Protein AF-A0A1Q5DIH3-F1 (afdb_monomer_lite)

Structure (mmCIF, N/CA/C/O backbone):
data_AF-A0A1Q5DIH3-F1
#
_entry.id   AF-A0A1Q5DIH3-F1
#
loop_
_atom_site.group_PDB
_atom_site.id
_atom_site.type_symbol
_atom_site.label_atom_id
_atom_site.label_alt_id
_atom_site.label_comp_id
_atom_site.label_asym_id
_atom_site.label_entity_id
_atom_site.label_seq_id
_atom_site.pdbx_PDB_ins_code
_atom_site.Cartn_x
_atom_site.Cartn_y
_atom_site.Cartn_z
_atom_site.occupancy
_atom_site.B_iso_or_equiv
_atom_site.auth_seq_id
_atom_site.auth_comp_id
_atom_site.auth_asym_id
_atom_site.auth_atom_id
_atom_site.pdbx_PDB_model_num
ATOM 1 N N . MET A 1 1 ? -32.147 24.962 56.888 1.00 46.31 1 MET A N 1
ATOM 2 C CA . MET A 1 1 ? -32.911 23.889 57.552 1.00 46.31 1 MET A CA 1
ATOM 3 C C . MET A 1 1 ? -32.175 22.592 57.283 1.00 46.31 1 MET A C 1
ATOM 5 O O . MET A 1 1 ? -32.144 22.144 56.146 1.00 46.31 1 MET A O 1
ATOM 9 N N . SER A 1 2 ? -31.450 22.095 58.280 1.00 52.78 2 SER A N 1
ATOM 10 C CA . SER A 1 2 ? -30.763 20.806 58.241 1.00 52.78 2 SER A CA 1
ATOM 11 C C . SER A 1 2 ? -31.821 19.717 58.330 1.00 52.78 2 SER A C 1
ATOM 13 O O . SER A 1 2 ? -32.370 19.451 59.395 1.00 52.78 2 SER A O 1
ATOM 15 N N . ASP A 1 3 ? -32.148 19.157 57.174 1.00 62.16 3 ASP A N 1
ATOM 16 C CA . ASP A 1 3 ? -33.034 18.013 57.038 1.00 62.16 3 ASP A CA 1
ATOM 17 C C . ASP A 1 3 ? -32.289 16.789 57.594 1.00 62.16 3 ASP A C 1
ATOM 19 O O . ASP A 1 3 ? -31.557 16.091 56.885 1.00 62.16 3 ASP A O 1
ATOM 23 N N . THR A 1 4 ? -32.331 16.623 58.918 1.00 65.75 4 THR A N 1
ATOM 24 C CA . THR A 1 4 ? -31.679 15.518 59.622 1.00 65.75 4 THR A CA 1
ATOM 25 C C . THR A 1 4 ? -32.450 14.253 59.285 1.00 65.75 4 THR A C 1
ATOM 27 O O . THR A 1 4 ? -33.387 13.869 59.983 1.00 65.75 4 THR A O 1
ATOM 30 N N . ARG A 1 5 ? -32.080 13.636 58.159 1.00 72.19 5 ARG A N 1
ATOM 31 C CA . ARG A 1 5 ? -32.634 12.357 57.718 1.00 72.19 5 ARG A CA 1
ATOM 32 C C . ARG A 1 5 ? -32.524 11.373 58.865 1.00 72.19 5 ARG A C 1
ATOM 34 O O . ARG A 1 5 ? -31.447 11.168 59.427 1.00 72.19 5 ARG A O 1
ATOM 41 N N . THR A 1 6 ? -33.654 10.781 59.214 1.00 83.25 6 THR A N 1
ATOM 42 C CA . THR A 1 6 ? -33.682 9.754 60.248 1.00 83.25 6 THR A CA 1
ATOM 43 C C . THR A 1 6 ? -32.867 8.546 59.768 1.00 83.25 6 THR A C 1
ATOM 45 O O . THR A 1 6 ? -32.857 8.260 58.567 1.00 83.25 6 THR A O 1
ATOM 48 N N . PRO A 1 7 ? -32.188 7.810 60.663 1.00 83.81 7 PRO A N 1
ATOM 49 C CA . PRO A 1 7 ? -31.416 6.626 60.282 1.00 83.81 7 PRO A CA 1
ATOM 50 C C . PRO A 1 7 ? -32.217 5.630 59.425 1.00 83.81 7 PRO A C 1
ATOM 52 O O . PRO A 1 7 ? -31.710 5.130 58.426 1.00 83.81 7 PRO A O 1
ATOM 55 N N . ALA A 1 8 ? -33.506 5.451 59.734 1.00 84.06 8 ALA A N 1
ATOM 56 C CA . ALA A 1 8 ? -34.421 4.604 58.968 1.00 84.06 8 ALA A CA 1
ATOM 57 C C . ALA A 1 8 ? -34.638 5.083 57.517 1.00 84.06 8 ALA A C 1
ATOM 59 O O . ALA A 1 8 ? -34.743 4.272 56.600 1.00 84.06 8 ALA A O 1
ATOM 60 N N . GLN A 1 9 ? -34.673 6.398 57.2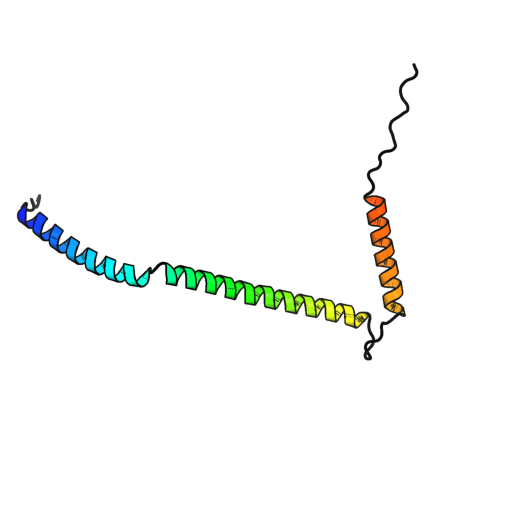79 1.00 82.81 9 GLN A N 1
ATOM 61 C CA . GLN A 1 9 ? -34.783 6.965 55.928 1.00 82.81 9 GLN A CA 1
ATOM 62 C C . GLN A 1 9 ? -33.487 6.797 55.129 1.00 82.81 9 GLN A C 1
ATOM 64 O O . GLN A 1 9 ? -33.540 6.582 53.921 1.00 82.81 9 GLN A O 1
ATOM 69 N N . ILE A 1 10 ? -32.328 6.874 55.788 1.00 84.06 10 ILE A N 1
ATOM 70 C CA . ILE A 1 10 ? -31.030 6.633 55.142 1.00 84.06 10 ILE A CA 1
ATOM 71 C C . ILE A 1 10 ? -30.935 5.168 54.703 1.00 84.06 10 ILE A C 1
ATOM 73 O O . ILE A 1 10 ? -30.506 4.881 53.588 1.00 84.06 10 ILE A O 1
ATOM 77 N N . GLU A 1 11 ? -31.387 4.244 55.546 1.00 85.75 11 GLU A N 1
ATOM 78 C CA . GLU A 1 11 ? -31.376 2.813 55.249 1.00 85.75 11 GLU A CA 1
ATOM 79 C C . GLU A 1 11 ? -32.337 2.453 54.102 1.00 85.75 11 GLU A C 1
ATOM 81 O O . GLU A 1 11 ? -31.961 1.728 53.177 1.00 85.75 11 GLU A O 1
ATOM 86 N N . ALA A 1 12 ? -33.528 3.062 54.079 1.00 86.50 12 ALA A N 1
ATOM 87 C CA . ALA A 1 12 ? -34.474 2.933 52.970 1.00 86.50 12 ALA A CA 1
ATOM 88 C C . ALA A 1 12 ? -33.923 3.486 51.636 1.00 86.50 12 ALA A C 1
ATOM 90 O O . ALA A 1 12 ? -34.122 2.874 50.580 1.00 86.50 12 ALA A O 1
ATOM 91 N N . ASP A 1 13 ? -33.193 4.608 51.669 1.00 85.69 13 ASP A N 1
ATOM 92 C CA . ASP A 1 13 ? -32.569 5.194 50.473 1.00 85.69 13 ASP A CA 1
ATOM 93 C C . ASP A 1 13 ? -31.404 4.329 49.966 1.00 85.69 13 ASP A C 1
ATOM 95 O O . ASP A 1 13 ? -31.264 4.109 48.764 1.00 85.69 13 ASP A O 1
ATOM 99 N N . ILE A 1 14 ? -30.600 3.754 50.869 1.00 87.75 14 ILE A N 1
ATOM 100 C CA . ILE A 1 14 ? -29.508 2.838 50.505 1.00 87.75 14 ILE A CA 1
ATOM 101 C C . ILE A 1 14 ? -30.049 1.591 49.803 1.00 87.75 14 ILE A C 1
ATOM 103 O O . ILE A 1 14 ? -29.497 1.179 48.779 1.00 87.75 14 ILE A O 1
ATOM 107 N N . ILE A 1 15 ? -31.123 0.991 50.321 1.00 91.00 15 ILE A N 1
ATOM 108 C CA . ILE A 1 15 ? -31.748 -0.187 49.705 1.00 91.00 15 ILE A CA 1
ATOM 109 C C . ILE A 1 15 ? -32.287 0.166 48.315 1.00 91.00 15 ILE A C 1
ATOM 111 O O . ILE A 1 15 ? -31.999 -0.542 47.347 1.00 91.00 15 ILE A O 1
ATOM 115 N N . SER A 1 16 ? -32.983 1.300 48.193 1.00 85.19 16 SER A N 1
ATOM 116 C CA . SER A 1 16 ? -33.524 1.771 46.911 1.00 85.19 16 SER A CA 1
ATOM 117 C C . SER A 1 16 ? -32.424 2.042 45.880 1.00 85.19 16 SER A C 1
ATOM 119 O O . SER A 1 16 ? -32.533 1.628 44.724 1.00 85.19 16 SER A O 1
ATOM 121 N N . ARG A 1 17 ? -31.311 2.664 46.294 1.00 88.44 17 ARG A N 1
ATOM 122 C CA . ARG A 1 17 ? -30.154 2.915 45.419 1.00 88.44 17 ARG A CA 1
ATOM 123 C C . ARG A 1 17 ? -29.445 1.634 44.997 1.00 88.44 17 ARG A C 1
ATOM 125 O O . ARG A 1 17 ? -29.046 1.518 43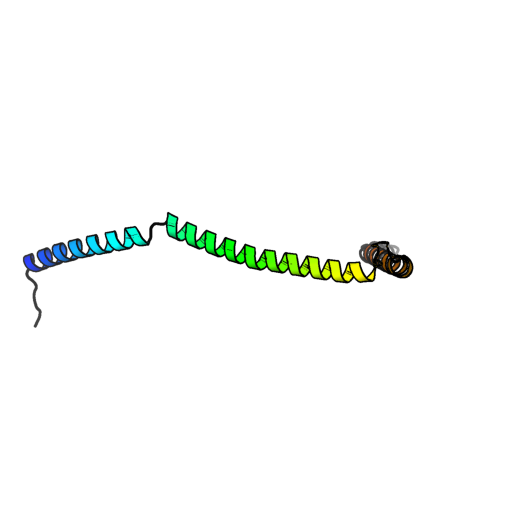.841 1.00 88.44 17 ARG A O 1
ATOM 132 N N . ARG A 1 18 ? -29.291 0.660 45.901 1.00 88.50 18 ARG A N 1
ATOM 133 C CA . ARG A 1 18 ? -28.699 -0.650 45.572 1.00 88.50 18 ARG A CA 1
ATOM 134 C C . ARG A 1 18 ? -29.539 -1.403 44.543 1.00 88.50 18 ARG A C 1
ATOM 136 O O . ARG A 1 18 ? -28.972 -1.975 43.617 1.00 88.50 18 ARG A O 1
ATOM 143 N N . ALA A 1 19 ? -30.865 -1.350 44.664 1.00 85.38 19 ALA A N 1
ATOM 144 C CA . ALA A 1 19 ? -31.771 -1.950 43.689 1.00 85.38 19 ALA A CA 1
ATOM 145 C C . ALA A 1 19 ? -31.637 -1.298 42.301 1.00 85.38 19 ALA A C 1
ATOM 147 O O . ALA A 1 19 ? -31.507 -2.004 41.305 1.00 85.38 19 ALA A O 1
ATOM 148 N N . GLN A 1 20 ? -31.580 0.038 42.229 1.00 85.06 20 GLN A N 1
ATOM 149 C CA . GLN A 1 20 ? -31.360 0.746 40.959 1.00 85.06 20 GLN A CA 1
ATOM 150 C C . GLN A 1 20 ? -29.998 0.429 40.326 1.00 85.06 20 GLN A C 1
ATOM 152 O O . GLN A 1 20 ? -29.918 0.223 39.118 1.00 85.06 20 GLN A O 1
ATOM 157 N N . LEU A 1 21 ? -28.929 0.353 41.123 1.00 87.50 21 LEU A N 1
ATOM 158 C CA . LEU A 1 21 ? -27.593 0.027 40.616 1.00 87.50 21 LEU A CA 1
ATOM 159 C C . LEU A 1 21 ? -27.514 -1.388 40.040 1.00 87.50 21 LEU A C 1
ATOM 161 O O . LEU A 1 21 ? -26.862 -1.575 39.020 1.00 87.50 21 LEU A O 1
ATOM 165 N N . ALA A 1 22 ? -28.182 -2.370 40.650 1.00 84.00 22 ALA A N 1
ATOM 166 C CA . ALA A 1 22 ? -28.207 -3.737 40.133 1.00 84.00 22 ALA A CA 1
ATOM 167 C C . ALA A 1 22 ? -28.834 -3.809 38.730 1.00 84.00 22 ALA A C 1
ATOM 169 O O . ALA A 1 22 ? -28.288 -4.473 37.855 1.00 84.00 22 ALA A O 1
ATOM 170 N N . VAL A 1 23 ? -29.919 -3.063 38.499 1.00 80.50 23 VAL A N 1
ATOM 171 C CA . VAL A 1 23 ? -30.578 -2.975 37.185 1.00 80.50 23 VAL A CA 1
ATOM 172 C C . VAL A 1 23 ? -29.652 -2.347 36.140 1.00 80.50 23 VAL A C 1
ATOM 174 O O . VAL A 1 23 ? -29.510 -2.867 35.037 1.00 80.50 23 VAL A O 1
ATOM 177 N N . VAL A 1 24 ? -28.970 -1.255 36.494 1.00 82.56 24 VAL A N 1
ATOM 178 C CA . VAL A 1 24 ? -28.047 -0.565 35.576 1.00 82.56 24 VAL A CA 1
ATOM 179 C C . VAL A 1 24 ? -26.801 -1.410 35.288 1.00 82.56 24 VAL A C 1
ATOM 181 O O . VAL A 1 24 ? -26.314 -1.428 34.159 1.00 82.56 24 VAL A O 1
ATOM 184 N N . LEU A 1 25 ? -26.276 -2.125 36.285 1.00 80.31 25 LEU A N 1
ATOM 185 C CA . LEU A 1 25 ? -25.123 -3.012 36.117 1.00 80.31 25 LEU A CA 1
ATOM 186 C C . LEU A 1 25 ? -25.447 -4.221 35.241 1.00 80.31 25 LEU A C 1
ATOM 188 O O . LEU A 1 25 ? -24.584 -4.635 34.471 1.00 80.31 25 LEU A O 1
ATOM 192 N N . ASP A 1 26 ? -26.663 -4.756 35.327 1.00 76.12 26 ASP A N 1
ATOM 193 C CA . ASP A 1 26 ? -27.132 -5.823 34.442 1.00 76.12 26 ASP A CA 1
ATOM 194 C C . ASP A 1 26 ? -27.224 -5.326 32.990 1.00 76.12 26 ASP A C 1
ATOM 196 O O . ASP A 1 26 ? -26.645 -5.921 32.079 1.00 76.12 26 ASP A O 1
ATOM 200 N N . GLU A 1 27 ? -27.818 -4.147 32.777 1.00 75.31 27 GLU A N 1
ATOM 201 C CA . GLU A 1 27 ? -27.921 -3.543 31.444 1.00 75.31 27 GLU A CA 1
ATOM 202 C C . GLU A 1 27 ? -26.543 -3.225 30.828 1.00 75.31 27 GLU A C 1
ATOM 204 O O . GLU A 1 27 ? -26.298 -3.494 29.645 1.00 75.31 27 GLU A O 1
ATOM 209 N N . ILE A 1 28 ? -25.615 -2.681 31.623 1.00 76.69 28 ILE A N 1
ATOM 210 C CA . ILE A 1 28 ? -24.235 -2.430 31.189 1.00 76.69 28 ILE A CA 1
ATOM 211 C C . ILE A 1 28 ? -23.514 -3.766 30.952 1.00 76.69 28 ILE A C 1
ATOM 213 O O . ILE A 1 28 ? -22.883 -3.941 29.912 1.00 76.69 28 ILE A O 1
ATOM 217 N N . GLY A 1 29 ? -23.644 -4.744 31.848 1.00 65.75 29 GLY A N 1
ATOM 218 C CA . GLY A 1 29 ? -22.984 -6.050 31.750 1.00 65.75 29 GLY A CA 1
ATOM 219 C C . GLY A 1 29 ? -23.305 -6.818 30.464 1.00 65.75 29 GLY A C 1
ATOM 220 O O . GLY A 1 29 ? -22.422 -7.471 29.897 1.00 65.75 29 GLY A O 1
ATOM 221 N N . VAL A 1 30 ? -24.531 -6.687 29.950 1.00 65.56 30 VAL A N 1
ATOM 222 C CA . VAL A 1 30 ? -24.927 -7.267 28.657 1.00 65.56 30 VAL A CA 1
ATOM 223 C C . VAL A 1 30 ? -24.292 -6.512 27.482 1.00 65.56 30 VAL A C 1
ATOM 225 O O . VAL A 1 30 ? -23.829 -7.138 26.527 1.00 65.56 30 VAL A O 1
ATOM 228 N N . ARG A 1 31 ? -24.218 -5.174 27.541 1.00 63.59 31 ARG A N 1
ATOM 229 C CA . ARG A 1 31 ? -23.696 -4.346 26.435 1.00 63.59 31 ARG A CA 1
ATOM 230 C C . ARG A 1 31 ? -22.170 -4.311 26.343 1.00 63.59 31 ARG A C 1
ATOM 232 O O . ARG A 1 31 ? -21.649 -4.193 25.238 1.00 63.59 31 ARG A O 1
ATOM 239 N N . VAL A 1 32 ? -21.444 -4.431 27.457 1.00 69.12 32 VAL A N 1
ATOM 240 C CA . VAL A 1 32 ? -19.965 -4.372 27.479 1.00 69.12 32 VAL A CA 1
ATOM 241 C C . VAL A 1 32 ? -19.325 -5.760 27.541 1.00 69.12 32 VAL A C 1
ATOM 243 O O . VAL A 1 32 ? -18.216 -5.911 28.055 1.00 69.12 32 VAL A O 1
ATOM 246 N N . HIS A 1 33 ? -20.006 -6.793 27.028 1.00 68.12 33 HIS A N 1
ATOM 247 C CA . HIS A 1 33 ? -19.459 -8.145 27.039 1.00 68.12 33 HIS A CA 1
ATOM 248 C C . HIS A 1 33 ? -18.072 -8.139 26.357 1.00 68.12 33 HIS A C 1
ATOM 250 O O . HIS A 1 33 ? -17.967 -7.816 25.170 1.00 68.12 33 HIS A O 1
ATOM 256 N N . PRO A 1 34 ? -16.974 -8.472 27.067 1.00 67.88 34 PRO A N 1
ATOM 257 C CA . PRO A 1 34 ? -15.617 -8.223 26.566 1.00 67.88 34 PRO A CA 1
ATOM 258 C C . PRO A 1 34 ? -15.342 -8.905 25.223 1.00 67.88 34 PRO A C 1
ATOM 260 O O . PRO A 1 34 ? -14.593 -8.405 24.384 1.00 67.88 34 PRO A O 1
ATOM 263 N N . LYS A 1 35 ? -15.992 -10.052 25.004 1.00 66.69 35 LYS A N 1
ATOM 264 C CA . LYS A 1 35 ? -15.846 -10.875 23.804 1.00 66.69 35 LYS A CA 1
ATOM 265 C C . LYS A 1 35 ? -16.393 -10.201 22.540 1.00 66.69 35 LYS A C 1
ATOM 267 O O . LYS A 1 35 ? -15.787 -10.369 21.486 1.00 66.69 35 LYS A O 1
ATOM 272 N N . THR A 1 36 ? -17.474 -9.425 22.628 1.00 67.81 36 THR A N 1
ATOM 273 C CA . THR A 1 36 ? -18.045 -8.712 21.471 1.00 67.81 36 THR A CA 1
ATOM 274 C C . THR A 1 36 ? -17.249 -7.458 21.139 1.00 67.81 36 THR A C 1
ATOM 276 O O . THR A 1 36 ? -16.902 -7.268 19.979 1.00 67.81 36 THR A O 1
ATOM 279 N N . MET A 1 37 ? -16.827 -6.672 22.136 1.00 66.56 37 MET A N 1
ATOM 280 C CA . MET A 1 37 ? -15.999 -5.485 21.870 1.00 66.56 37 MET A CA 1
ATOM 281 C C . MET A 1 37 ? -14.659 -5.830 21.209 1.00 66.56 37 MET A C 1
ATOM 283 O O . MET A 1 37 ? -14.224 -5.155 20.275 1.00 66.56 37 MET A O 1
ATOM 287 N N . ILE A 1 38 ? -13.993 -6.889 21.683 1.00 74.06 38 ILE A N 1
ATOM 288 C CA . ILE A 1 38 ? -12.727 -7.351 21.099 1.00 74.06 38 ILE A CA 1
AT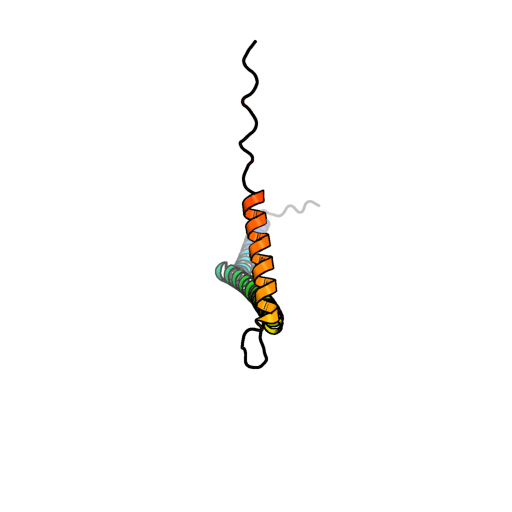OM 289 C C . ILE A 1 38 ? -12.956 -7.884 19.677 1.00 74.06 38 ILE A C 1
ATOM 291 O O . ILE A 1 38 ? -12.138 -7.632 18.789 1.00 74.06 38 ILE A O 1
ATOM 295 N N . GLY A 1 39 ? -14.072 -8.585 19.446 1.00 75.38 39 GLY A N 1
ATOM 296 C CA . GLY A 1 39 ? -14.483 -9.046 18.119 1.00 75.38 39 GLY A CA 1
ATOM 297 C C . GLY A 1 39 ? -14.671 -7.893 17.130 1.00 75.38 39 GLY A C 1
ATOM 298 O O . GLY A 1 39 ? -14.062 -7.901 16.059 1.00 75.38 39 GLY A O 1
ATOM 299 N N . ASP A 1 40 ? -15.422 -6.865 17.522 1.00 74.69 40 ASP A N 1
ATOM 300 C CA . ASP A 1 40 ? -15.709 -5.690 16.691 1.00 74.69 40 ASP A CA 1
ATOM 301 C C . ASP A 1 40 ? -14.448 -4.869 16.400 1.00 74.69 40 ASP A C 1
ATOM 303 O O . ASP A 1 40 ? -14.216 -4.443 15.263 1.00 74.69 40 ASP A O 1
ATOM 307 N N . ALA A 1 41 ? -13.578 -4.696 17.400 1.00 74.31 41 ALA A N 1
ATOM 308 C CA . ALA A 1 41 ? -12.291 -4.033 17.222 1.00 74.31 41 ALA A CA 1
ATOM 309 C C . ALA A 1 41 ? -11.406 -4.785 16.213 1.00 74.31 41 ALA A C 1
ATOM 311 O O . ALA A 1 41 ? -10.856 -4.178 15.289 1.00 74.31 41 ALA A O 1
ATOM 312 N N . LYS A 1 42 ? -11.316 -6.117 16.333 1.00 68.38 42 LYS A N 1
ATOM 313 C CA . LYS A 1 42 ? -10.536 -6.960 15.417 1.00 68.38 42 LYS A CA 1
ATOM 314 C C . LYS A 1 42 ? -11.095 -6.923 13.993 1.00 68.38 42 LYS A C 1
ATOM 316 O O . LYS A 1 42 ? -10.323 -6.788 13.045 1.00 68.38 42 LYS A O 1
ATOM 321 N N . ALA A 1 43 ? -12.417 -6.987 13.837 1.00 72.88 43 ALA A N 1
ATOM 322 C CA . ALA A 1 43 ? -13.081 -6.906 12.537 1.00 72.88 43 ALA A CA 1
ATOM 323 C C . ALA A 1 43 ? -12.828 -5.555 11.847 1.00 72.88 43 ALA A C 1
ATOM 325 O O . ALA A 1 43 ? -12.530 -5.500 10.651 1.00 72.88 43 ALA A O 1
ATOM 326 N N . LYS A 1 44 ? -12.866 -4.454 12.605 1.00 69.88 44 LYS A N 1
ATOM 327 C CA . LYS A 1 44 ? -12.613 -3.110 12.075 1.00 69.88 44 LYS A CA 1
ATOM 328 C C . LYS A 1 44 ? -11.167 -2.946 11.599 1.00 69.88 44 LYS A C 1
ATOM 330 O O . LYS A 1 44 ? -10.942 -2.416 10.508 1.00 69.88 44 LYS A O 1
ATOM 335 N N . VAL A 1 45 ? -10.202 -3.471 12.356 1.00 73.56 45 VAL A N 1
ATOM 336 C CA . VAL A 1 45 ? -8.784 -3.492 11.959 1.00 73.56 45 VAL A CA 1
ATOM 337 C C . VAL A 1 45 ? -8.584 -4.347 10.710 1.00 73.56 45 VAL A C 1
ATOM 339 O O . VAL A 1 45 ? -8.019 -3.853 9.736 1.00 73.56 45 VAL A O 1
ATOM 342 N N . ALA A 1 46 ? -9.114 -5.572 10.686 1.00 71.50 46 ALA A N 1
ATOM 343 C CA . ALA A 1 46 ? -9.022 -6.454 9.523 1.00 71.50 46 ALA A CA 1
ATOM 344 C C . ALA A 1 46 ? -9.596 -5.791 8.260 1.00 71.50 46 ALA A C 1
ATOM 346 O O . ALA A 1 46 ? -8.932 -5.754 7.231 1.00 71.50 46 ALA A O 1
ATOM 347 N N . SER A 1 47 ? -10.766 -5.151 8.359 1.00 63.06 47 SER A N 1
ATOM 348 C CA . SER A 1 47 ? -11.385 -4.445 7.227 1.00 63.06 47 SER A CA 1
ATOM 349 C C . SER A 1 47 ? -10.573 -3.240 6.726 1.00 63.06 47 SER A C 1
ATOM 351 O O . SER A 1 47 ? -10.613 -2.901 5.542 1.00 63.06 47 SER A O 1
ATOM 353 N N . THR A 1 48 ? -9.824 -2.584 7.616 1.00 66.94 48 THR A N 1
ATOM 354 C CA . THR A 1 48 ? -8.963 -1.447 7.263 1.00 66.94 48 THR A CA 1
ATOM 355 C C . THR A 1 48 ? -7.704 -1.930 6.551 1.00 66.94 48 THR A C 1
ATOM 357 O O . THR A 1 48 ? -7.290 -1.332 5.553 1.00 66.94 48 THR A O 1
ATOM 360 N N . VAL A 1 49 ? -7.136 -3.041 7.024 1.00 69.25 49 VAL A N 1
ATOM 361 C CA . VAL A 1 49 ? -6.003 -3.712 6.381 1.00 69.25 49 VAL A CA 1
ATOM 362 C C . VAL A 1 49 ? -6.407 -4.211 5.000 1.00 69.25 49 VAL A C 1
ATOM 364 O O . VAL A 1 49 ? -5.721 -3.877 4.045 1.00 69.25 49 VAL A O 1
ATOM 367 N N . ASP A 1 50 ? -7.544 -4.889 4.854 1.00 69.94 50 ASP A N 1
ATOM 368 C CA . ASP A 1 50 ? -8.014 -5.408 3.562 1.00 69.94 50 ASP A CA 1
ATOM 369 C C . ASP A 1 50 ? -8.171 -4.306 2.508 1.00 69.94 50 ASP A C 1
ATOM 371 O O . ASP A 1 50 ? -7.690 -4.424 1.381 1.00 69.94 50 ASP A O 1
ATOM 375 N N . ARG A 1 51 ? -8.779 -3.171 2.878 1.00 70.50 51 ARG A N 1
ATOM 376 C CA . ARG A 1 51 ? -8.938 -2.038 1.952 1.00 70.50 51 ARG A CA 1
ATOM 377 C C . ARG A 1 51 ? -7.612 -1.377 1.599 1.00 70.50 51 ARG A C 1
ATOM 379 O O . ARG A 1 51 ? -7.451 -0.917 0.471 1.00 70.50 51 ARG A O 1
ATOM 386 N N . THR A 1 52 ? -6.682 -1.298 2.545 1.00 70.56 52 THR A N 1
ATOM 387 C CA . THR A 1 52 ? -5.399 -0.609 2.345 1.00 70.56 52 THR A CA 1
ATOM 388 C C . THR A 1 52 ? -4.416 -1.496 1.592 1.00 70.56 52 THR A C 1
ATOM 390 O O . THR A 1 52 ? -3.869 -1.078 0.576 1.00 70.56 52 THR A O 1
ATOM 393 N N . ALA A 1 53 ? -4.247 -2.739 2.037 1.00 69.75 53 ALA A N 1
ATOM 394 C CA . ALA A 1 53 ? -3.403 -3.742 1.406 1.00 69.75 53 ALA A CA 1
ATOM 395 C C . ALA A 1 53 ? -3.935 -4.119 0.020 1.00 69.75 53 ALA A C 1
ATOM 397 O O . ALA A 1 53 ? -3.157 -4.164 -0.927 1.00 69.75 53 ALA A O 1
ATOM 398 N N . GLY A 1 54 ? -5.252 -4.289 -0.136 1.00 68.12 54 GLY A N 1
ATOM 399 C CA . GLY A 1 54 ? -5.869 -4.552 -1.435 1.00 68.12 54 GLY A CA 1
ATOM 400 C C . GLY A 1 54 ? -5.631 -3.415 -2.433 1.00 68.12 54 GLY A C 1
ATOM 401 O O . GLY A 1 54 ? -5.203 -3.660 -3.560 1.00 68.12 54 GLY A O 1
ATOM 402 N N . ARG A 1 55 ? -5.818 -2.152 -2.017 1.00 74.19 55 ARG A N 1
ATOM 403 C CA . ARG A 1 55 ? -5.525 -0.993 -2.881 1.00 74.19 55 ARG A CA 1
ATOM 404 C C . ARG A 1 55 ? -4.039 -0.847 -3.184 1.00 74.19 55 ARG A C 1
ATOM 406 O O . ARG A 1 55 ? -3.694 -0.555 -4.325 1.00 74.19 55 ARG A O 1
ATOM 413 N N . ALA A 1 56 ? -3.171 -1.066 -2.199 1.00 76.62 56 ALA A N 1
ATOM 414 C CA . ALA A 1 56 ? -1.726 -1.016 -2.392 1.00 76.62 56 ALA A CA 1
ATOM 415 C C . ALA A 1 56 ? -1.259 -2.098 -3.376 1.00 76.62 56 ALA A C 1
ATOM 417 O O . ALA A 1 56 ? -0.516 -1.800 -4.305 1.00 76.62 56 ALA A O 1
ATOM 418 N N . PHE A 1 57 ? -1.755 -3.327 -3.236 1.00 74.25 57 PHE A N 1
ATOM 419 C CA . PHE A 1 57 ? -1.425 -4.438 -4.125 1.00 74.25 57 PHE A CA 1
ATOM 420 C C . PHE A 1 57 ? -1.857 -4.169 -5.570 1.00 74.25 57 PHE A C 1
ATOM 422 O O . PHE A 1 57 ? -1.074 -4.363 -6.498 1.00 74.25 57 PHE A O 1
ATOM 429 N N . VAL A 1 58 ? -3.079 -3.668 -5.773 1.00 82.38 58 VAL A N 1
ATOM 430 C CA . VAL A 1 58 ? -3.575 -3.312 -7.111 1.00 82.38 58 VAL A CA 1
ATOM 431 C C . VAL A 1 58 ? -2.779 -2.150 -7.706 1.00 82.38 58 VAL A C 1
ATOM 433 O O . VAL A 1 58 ? -2.417 -2.204 -8.878 1.00 82.38 58 VAL A O 1
ATOM 436 N N . ALA A 1 59 ? -2.465 -1.121 -6.914 1.00 83.50 59 ALA A N 1
ATOM 437 C CA . ALA A 1 59 ? -1.672 0.016 -7.378 1.00 83.50 59 ALA A CA 1
ATOM 438 C C . ALA A 1 59 ? -0.254 -0.405 -7.800 1.00 83.50 59 ALA A C 1
ATOM 440 O O . ALA A 1 59 ? 0.222 0.027 -8.848 1.00 83.50 59 ALA A O 1
ATOM 441 N N . VAL A 1 60 ? 0.386 -1.286 -7.025 1.00 89.19 60 VAL A N 1
ATOM 442 C CA . VAL A 1 60 ? 1.709 -1.843 -7.343 1.00 89.19 60 VAL A CA 1
ATOM 443 C C . VAL A 1 60 ? 1.653 -2.727 -8.585 1.00 89.19 60 VAL A C 1
ATOM 445 O O . VAL A 1 60 ? 2.471 -2.567 -9.484 1.00 89.19 60 VAL A O 1
ATOM 448 N N . ASN A 1 61 ? 0.681 -3.634 -8.694 1.00 86.88 61 ASN A N 1
ATOM 449 C CA . ASN A 1 61 ? 0.580 -4.481 -9.883 1.00 86.88 61 ASN A CA 1
ATOM 450 C C . ASN A 1 61 ? 0.291 -3.674 -11.142 1.00 86.88 61 ASN A C 1
ATOM 452 O O . ASN A 1 61 ? 0.834 -3.987 -12.201 1.00 86.88 61 ASN A O 1
ATOM 456 N N . ARG A 1 62 ? -0.524 -2.623 -11.034 1.00 86.25 62 ARG A N 1
ATOM 457 C CA . ARG A 1 62 ? -0.777 -1.719 -12.150 1.00 86.25 62 ARG A CA 1
ATOM 458 C C . ARG A 1 62 ? 0.499 -1.001 -12.572 1.00 86.25 62 ARG A C 1
ATOM 460 O O . ARG A 1 62 ? 0.846 -1.065 -13.743 1.00 86.25 62 ARG A O 1
ATOM 467 N N . SER A 1 63 ? 1.240 -0.411 -11.634 1.00 89.75 63 SER A N 1
ATOM 468 C CA . SER A 1 63 ? 2.480 0.297 -11.970 1.00 89.75 63 SER A CA 1
ATOM 469 C C . SER A 1 63 ? 3.541 -0.631 -12.567 1.00 89.75 63 SER A C 1
ATOM 471 O O . SER A 1 63 ? 4.155 -0.287 -13.575 1.00 89.75 63 SER A O 1
ATOM 473 N N . VAL A 1 64 ? 3.719 -1.834 -12.012 1.00 90.50 64 VAL A N 1
ATOM 474 C CA . VAL A 1 64 ? 4.636 -2.849 -12.557 1.00 90.50 64 VAL A CA 1
ATOM 475 C C . VAL A 1 64 ? 4.202 -3.289 -13.955 1.00 90.50 64 VAL A C 1
ATOM 477 O O . VAL A 1 64 ? 5.048 -3.442 -14.835 1.00 90.50 64 VAL A O 1
ATOM 480 N N . SER A 1 65 ? 2.899 -3.465 -14.181 1.00 87.00 65 SER A N 1
ATOM 481 C CA . SER A 1 65 ? 2.364 -3.843 -15.495 1.00 87.00 65 SER A CA 1
ATOM 482 C C . SER A 1 65 ? 2.574 -2.740 -16.530 1.00 87.00 65 SER A C 1
ATOM 484 O O . SER A 1 65 ? 3.019 -3.035 -17.637 1.00 87.00 65 SER A O 1
ATOM 486 N N . ASP A 1 66 ? 2.338 -1.481 -16.157 1.00 89.12 66 ASP A N 1
ATOM 487 C CA . ASP A 1 66 ? 2.537 -0.318 -17.027 1.00 89.12 66 ASP A CA 1
ATOM 488 C C . ASP A 1 66 ? 4.018 -0.150 -17.404 1.00 89.12 66 ASP A C 1
ATOM 490 O O . ASP A 1 66 ? 4.345 0.101 -18.564 1.00 89.12 66 ASP A O 1
ATOM 494 N N . VAL A 1 67 ? 4.937 -0.356 -16.452 1.00 90.44 67 VAL A N 1
ATOM 495 C CA . VAL A 1 67 ? 6.382 -0.359 -16.731 1.00 90.44 67 VAL A CA 1
ATOM 496 C C . VAL A 1 67 ? 6.747 -1.526 -17.645 1.00 90.44 67 VAL A C 1
ATOM 498 O O . VAL A 1 67 ? 7.416 -1.321 -18.656 1.00 90.44 67 VAL A O 1
ATOM 501 N N . LYS A 1 68 ? 6.281 -2.746 -17.342 1.00 89.31 68 LYS A N 1
ATOM 502 C CA . LYS A 1 68 ? 6.541 -3.938 -18.164 1.00 89.31 68 LYS A CA 1
ATOM 503 C C . LYS A 1 68 ? 6.074 -3.735 -19.606 1.00 89.31 68 LYS A C 1
ATOM 505 O O . LYS A 1 68 ? 6.812 -4.098 -20.518 1.00 89.31 68 LYS A O 1
ATOM 510 N N . ALA A 1 69 ? 4.909 -3.119 -19.815 1.00 89.31 69 ALA A N 1
ATOM 511 C CA . ALA A 1 69 ? 4.346 -2.841 -21.137 1.00 89.31 69 ALA A CA 1
ATOM 512 C C . ALA A 1 69 ? 5.275 -1.996 -22.028 1.00 89.31 69 ALA A C 1
ATOM 514 O O . ALA A 1 69 ? 5.249 -2.127 -23.248 1.00 89.31 69 ALA A O 1
ATOM 515 N N . GLN A 1 70 ? 6.156 -1.176 -21.446 1.00 89.06 70 GLN A N 1
ATOM 516 C CA . GLN A 1 70 ? 7.140 -0.410 -22.219 1.00 89.06 70 GLN A CA 1
ATOM 517 C C . GLN A 1 70 ? 8.291 -1.268 -22.756 1.00 89.06 70 GLN A C 1
ATOM 519 O O . GLN A 1 70 ? 8.946 -0.866 -23.721 1.00 89.06 70 GLN A O 1
ATOM 524 N N . PHE A 1 71 ? 8.533 -2.431 -22.148 1.00 92.94 71 PHE A N 1
ATOM 525 C CA . PHE A 1 71 ? 9.640 -3.338 -22.454 1.00 92.94 71 PHE A CA 1
ATOM 526 C C . PHE A 1 71 ? 9.207 -4.613 -23.177 1.00 92.94 71 PHE A C 1
ATOM 528 O O . PHE A 1 71 ? 10.070 -5.393 -23.573 1.00 92.94 71 PHE A O 1
ATOM 535 N N . VAL A 1 72 ? 7.907 -4.831 -23.377 1.00 92.81 72 VAL A N 1
ATOM 536 C CA . VAL A 1 72 ? 7.373 -5.963 -24.147 1.00 92.81 72 VAL A CA 1
ATOM 537 C C . VAL A 1 72 ? 6.578 -5.477 -25.356 1.00 92.81 72 VAL A C 1
ATOM 539 O O . VAL A 1 72 ? 6.125 -4.331 -25.417 1.00 92.81 72 VAL A O 1
ATOM 542 N N . THR A 1 73 ? 6.477 -6.314 -26.374 1.00 90.25 73 THR A N 1
ATOM 543 C CA . THR A 1 73 ? 5.635 -6.103 -27.555 1.00 90.25 73 THR A CA 1
ATOM 544 C C . THR A 1 73 ? 4.200 -6.585 -27.298 1.00 90.25 73 THR A C 1
ATOM 546 O O . THR A 1 73 ? 3.895 -7.119 -26.231 1.00 90.25 73 THR A O 1
ATOM 549 N N . GLU A 1 74 ? 3.302 -6.381 -28.264 1.00 83.69 74 GLU A N 1
ATOM 550 C CA . GLU A 1 74 ? 1.884 -6.772 -28.162 1.00 83.69 74 GLU A CA 1
ATOM 551 C C . GLU A 1 74 ? 1.687 -8.296 -28.093 1.00 83.69 74 GLU A C 1
ATOM 553 O O . GLU A 1 74 ? 0.792 -8.775 -27.405 1.00 83.69 74 GLU A O 1
ATOM 558 N N . ASP A 1 75 ? 2.574 -9.061 -28.731 1.00 87.25 75 ASP A N 1
ATOM 559 C CA . ASP A 1 75 ? 2.682 -10.524 -28.659 1.00 87.25 75 ASP A CA 1
ATOM 560 C C . ASP A 1 75 ? 3.378 -11.022 -27.375 1.00 87.25 75 ASP A C 1
ATOM 562 O O . ASP A 1 75 ? 3.469 -12.225 -27.134 1.00 87.25 75 ASP A O 1
ATOM 566 N N . GLY A 1 76 ? 3.855 -10.106 -26.523 1.00 84.06 76 GLY A N 1
ATOM 567 C CA . GLY A 1 76 ? 4.484 -10.413 -25.239 1.00 84.06 76 GLY A CA 1
ATOM 568 C C . GLY A 1 76 ? 5.982 -10.718 -25.307 1.00 84.06 76 GLY A C 1
ATOM 569 O O . GLY A 1 76 ? 6.577 -11.023 -24.268 1.00 84.06 76 GLY A O 1
ATOM 570 N N . SER A 1 77 ? 6.613 -10.614 -26.481 1.00 90.88 77 SER A N 1
ATOM 571 C CA . SER A 1 77 ? 8.057 -10.801 -26.613 1.00 90.88 77 SER A CA 1
ATOM 572 C C . SER A 1 77 ? 8.840 -9.591 -26.060 1.00 90.88 77 SER A C 1
ATOM 574 O O . SER A 1 77 ? 8.362 -8.451 -26.086 1.00 90.88 77 SER A O 1
ATOM 576 N N . PRO A 1 78 ? 10.039 -9.789 -25.477 1.00 90.69 78 PRO A N 1
ATOM 577 C CA . PRO A 1 78 ? 10.829 -8.681 -24.947 1.00 90.69 78 PRO A CA 1
ATOM 578 C C . PRO A 1 78 ? 11.345 -7.7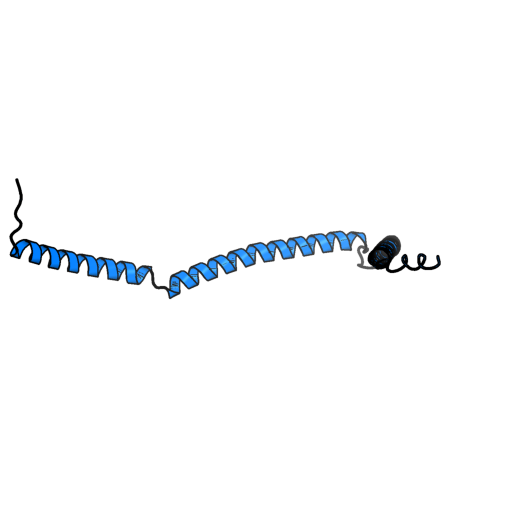67 -26.064 1.00 90.69 78 PRO A C 1
ATOM 580 O O . PRO A 1 78 ? 11.987 -8.220 -27.011 1.00 90.69 78 PRO A O 1
ATOM 583 N N . ARG A 1 79 ? 11.168 -6.453 -25.906 1.00 91.81 79 ARG A N 1
ATOM 584 C CA . ARG A 1 79 ? 11.769 -5.433 -26.774 1.00 91.81 79 ARG A CA 1
ATOM 585 C C . ARG A 1 79 ? 13.254 -5.318 -26.460 1.00 91.81 79 ARG A C 1
ATOM 587 O O . ARG A 1 79 ? 13.659 -4.475 -25.658 1.00 91.81 79 ARG A O 1
ATOM 594 N N . LEU A 1 80 ? 14.073 -6.166 -27.080 1.00 91.88 80 LEU A N 1
ATOM 595 C CA . LEU A 1 80 ? 15.524 -6.210 -26.848 1.00 91.88 80 LEU A CA 1
ATOM 596 C C . LEU A 1 80 ? 16.197 -4.844 -27.054 1.00 91.88 80 LEU A C 1
ATOM 598 O O . LEU A 1 80 ? 17.098 -4.494 -26.296 1.00 91.88 80 LEU A O 1
ATOM 602 N N . GLU A 1 81 ? 15.682 -4.039 -27.988 1.00 88.94 81 GLU A N 1
ATOM 603 C CA . GLU A 1 81 ? 16.108 -2.653 -28.230 1.00 88.94 81 GLU A CA 1
ATOM 604 C C . GLU A 1 81 ? 16.024 -1.756 -26.973 1.00 88.94 81 GLU A C 1
ATOM 606 O O . GLU A 1 81 ? 16.818 -0.833 -26.823 1.00 88.94 81 GLU A O 1
ATOM 611 N N . ARG A 1 82 ? 15.089 -2.036 -26.050 1.00 90.75 82 ARG A N 1
ATOM 612 C CA . ARG A 1 82 ? 14.865 -1.274 -24.805 1.00 90.75 82 ARG A CA 1
ATOM 613 C C . ARG A 1 82 ? 15.394 -1.997 -23.574 1.00 90.75 82 ARG A C 1
ATOM 615 O O . ARG A 1 82 ? 15.928 -1.364 -22.667 1.00 90.75 82 ARG A O 1
ATOM 622 N N . VAL A 1 83 ? 15.251 -3.321 -23.538 1.00 92.69 83 VAL A N 1
ATOM 623 C CA . VAL A 1 83 ? 15.664 -4.153 -22.401 1.00 92.69 83 VAL A CA 1
ATOM 624 C C . VAL A 1 83 ? 17.182 -4.163 -22.251 1.00 92.69 83 VAL A C 1
ATOM 626 O O . VAL A 1 83 ? 17.668 -4.015 -21.133 1.00 92.69 83 VAL A O 1
ATOM 629 N N . ILE A 1 84 ? 17.938 -4.290 -23.348 1.00 93.50 84 ILE A N 1
ATOM 630 C CA . ILE A 1 84 ? 19.405 -4.372 -23.284 1.00 93.50 84 ILE A CA 1
ATOM 631 C C . ILE A 1 84 ? 20.010 -3.079 -22.702 1.00 93.50 84 ILE A C 1
ATOM 633 O O . ILE A 1 84 ? 20.747 -3.179 -21.717 1.00 93.50 84 ILE A O 1
ATOM 637 N N . PRO A 1 85 ? 19.685 -1.867 -23.203 1.00 95.06 85 PRO A N 1
ATOM 638 C CA . PRO A 1 85 ? 20.208 -0.631 -22.618 1.00 95.06 85 PRO A CA 1
ATOM 639 C C . PRO A 1 85 ? 19.816 -0.438 -21.148 1.00 95.06 85 PRO A C 1
ATOM 641 O O . PRO A 1 85 ? 20.653 -0.049 -20.333 1.00 95.06 85 PRO A O 1
ATOM 644 N N . ALA A 1 86 ? 18.565 -0.746 -20.788 1.00 94.69 86 ALA A N 1
ATOM 645 C CA . ALA A 1 86 ? 18.093 -0.634 -19.410 1.00 94.69 86 ALA A CA 1
ATOM 646 C C . ALA A 1 86 ? 18.830 -1.603 -18.470 1.00 94.69 86 ALA A C 1
ATOM 648 O O . ALA A 1 86 ? 19.271 -1.204 -17.392 1.00 94.69 86 ALA A O 1
ATOM 649 N N . ALA A 1 87 ? 19.022 -2.855 -18.892 1.00 93.56 87 ALA A N 1
ATOM 650 C CA . ALA A 1 87 ? 19.751 -3.859 -18.122 1.00 93.56 87 ALA A CA 1
ATOM 651 C C . ALA A 1 87 ? 21.215 -3.455 -17.897 1.00 93.56 87 ALA A C 1
ATOM 653 O O . ALA A 1 87 ? 21.721 -3.587 -16.782 1.00 93.56 87 ALA A O 1
ATOM 654 N N . LEU A 1 88 ? 21.881 -2.911 -18.922 1.00 97.62 88 LEU A N 1
ATOM 655 C CA . LEU A 1 88 ? 23.251 -2.407 -18.801 1.00 97.62 88 LEU A CA 1
ATOM 656 C C . LEU A 1 88 ? 23.351 -1.232 -17.824 1.00 97.62 88 LEU A C 1
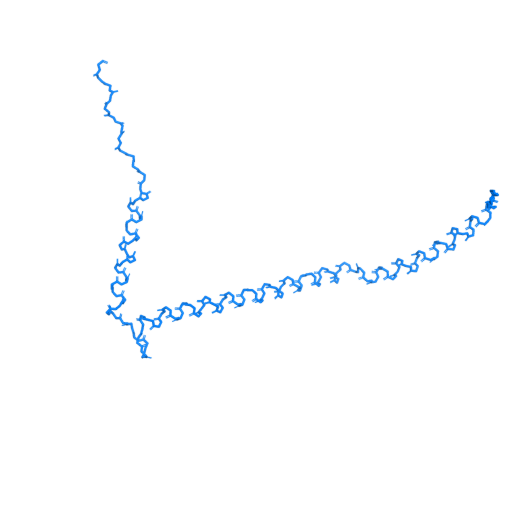ATOM 658 O O . LEU A 1 88 ? 24.268 -1.203 -17.005 1.00 97.62 88 LEU A O 1
ATOM 662 N N . LEU A 1 89 ? 22.398 -0.295 -17.861 1.00 97.38 89 LEU A N 1
ATOM 663 C CA . LEU A 1 89 ? 22.345 0.811 -16.902 1.00 97.38 89 LEU A CA 1
ATOM 664 C C . LEU A 1 89 ? 22.185 0.318 -15.464 1.00 97.38 89 LEU A C 1
ATOM 666 O O . LEU A 1 89 ? 22.916 0.763 -14.580 1.00 97.38 89 LEU A O 1
ATOM 670 N N . VAL A 1 90 ? 21.260 -0.617 -15.228 1.00 97.12 90 VAL A N 1
ATOM 671 C CA . VAL A 1 90 ? 21.041 -1.198 -13.896 1.00 97.12 90 VAL A CA 1
ATOM 672 C C . VAL A 1 90 ? 22.297 -1.920 -13.414 1.00 97.12 90 VAL A C 1
ATOM 674 O O . VAL A 1 90 ? 22.749 -1.677 -12.296 1.00 97.12 90 VAL A O 1
ATOM 677 N N . ALA A 1 91 ? 22.904 -2.755 -14.259 1.00 97.19 91 ALA A N 1
ATOM 678 C CA . ALA A 1 91 ? 24.138 -3.459 -13.925 1.00 97.19 91 ALA A CA 1
ATOM 679 C C . ALA A 1 91 ? 25.281 -2.483 -13.597 1.00 97.19 91 ALA A C 1
ATOM 681 O O . ALA A 1 91 ? 25.973 -2.660 -12.595 1.00 97.19 91 ALA A O 1
ATOM 682 N N . GLY A 1 92 ? 25.441 -1.423 -14.393 1.00 97.62 92 GLY A N 1
ATOM 683 C CA . GLY A 1 92 ? 26.432 -0.375 -14.160 1.00 97.62 92 GLY A CA 1
ATOM 684 C C . GLY A 1 92 ? 26.200 0.376 -12.848 1.00 97.62 92 GLY A C 1
ATOM 685 O O . GLY A 1 92 ? 27.142 0.575 -12.084 1.00 97.62 92 GLY A O 1
ATOM 686 N N . ALA A 1 93 ? 24.952 0.738 -12.542 1.00 97.81 93 ALA A N 1
ATOM 687 C CA . ALA A 1 93 ? 24.597 1.402 -11.290 1.00 97.81 93 ALA A CA 1
ATOM 688 C C . ALA A 1 93 ? 24.877 0.512 -10.071 1.00 97.81 93 ALA A C 1
ATOM 690 O O . ALA A 1 93 ? 25.475 0.970 -9.100 1.00 97.81 93 ALA A O 1
ATOM 691 N N . VAL A 1 94 ? 24.512 -0.772 -10.132 1.00 97.31 94 VAL A N 1
ATOM 692 C CA . VAL A 1 94 ? 24.807 -1.740 -9.064 1.00 97.31 94 VAL A CA 1
ATOM 693 C C . VAL A 1 94 ? 26.316 -1.908 -8.893 1.00 97.31 94 VAL A C 1
ATOM 695 O O . VAL A 1 94 ? 26.818 -1.822 -7.773 1.00 97.31 94 VAL A O 1
ATOM 698 N N . ALA A 1 95 ? 27.063 -2.082 -9.984 1.00 95.69 95 ALA A N 1
ATOM 699 C CA . ALA A 1 95 ? 28.518 -2.174 -9.935 1.00 95.69 95 ALA A CA 1
ATOM 700 C C . ALA A 1 95 ? 29.138 -0.918 -9.300 1.00 95.69 95 ALA A C 1
ATOM 702 O O . ALA A 1 95 ? 29.963 -1.025 -8.394 1.00 95.69 95 ALA A O 1
ATOM 703 N N . LEU A 1 96 ? 28.686 0.274 -9.691 1.00 96.06 96 LEU A N 1
ATOM 704 C CA . LEU A 1 96 ? 29.160 1.533 -9.122 1.00 96.06 96 LEU A CA 1
ATOM 705 C C . LEU A 1 96 ? 28.853 1.636 -7.623 1.00 96.06 96 LEU A C 1
ATOM 707 O O . LEU A 1 96 ? 29.743 1.970 -6.839 1.00 96.06 96 LEU A O 1
ATOM 711 N N . LEU A 1 97 ? 27.626 1.303 -7.214 1.00 96.00 97 LEU A N 1
ATOM 712 C CA . LEU A 1 97 ? 27.223 1.296 -5.808 1.00 96.00 97 LEU A CA 1
ATOM 713 C C . LEU A 1 97 ? 28.097 0.337 -4.999 1.00 96.00 97 LEU A C 1
ATOM 715 O O . LEU A 1 97 ? 28.706 0.755 -4.016 1.00 96.00 97 LEU A O 1
ATOM 719 N N . THR A 1 98 ? 28.254 -0.907 -5.455 1.00 95.50 98 THR A N 1
ATOM 720 C CA . THR A 1 98 ? 29.080 -1.911 -4.763 1.00 95.50 98 THR A CA 1
ATOM 721 C C . THR A 1 98 ? 30.546 -1.491 -4.631 1.00 95.50 98 THR A C 1
ATOM 723 O O . THR A 1 98 ? 31.157 -1.731 -3.589 1.00 95.50 98 THR A O 1
ATOM 726 N N . VAL A 1 99 ? 31.114 -0.826 -5.644 1.00 94.25 99 VAL A N 1
ATOM 727 C CA . VAL A 1 99 ? 32.484 -0.295 -5.592 1.00 94.25 99 VAL A CA 1
ATOM 728 C C . VAL A 1 99 ? 32.579 0.892 -4.632 1.00 94.25 99 VAL A C 1
ATOM 730 O O . VAL A 1 99 ? 33.516 0.951 -3.838 1.00 94.25 99 VAL A O 1
ATOM 733 N N . SER A 1 100 ? 31.609 1.808 -4.660 1.00 90.38 100 SER A N 1
ATOM 734 C CA . SER A 1 100 ? 31.590 3.007 -3.808 1.00 90.38 100 SER A CA 1
ATOM 735 C C . SER A 1 100 ? 31.370 2.703 -2.322 1.00 90.38 100 SER A C 1
ATOM 737 O O . SER A 1 100 ? 31.879 3.420 -1.465 1.00 90.38 100 SER A O 1
ATOM 739 N N . SER A 1 101 ? 30.659 1.617 -2.001 1.00 88.38 101 SER A N 1
ATOM 740 C CA . SER A 1 101 ? 30.403 1.186 -0.623 1.00 88.38 101 SER A CA 1
ATOM 741 C C . SER A 1 101 ? 31.577 0.439 0.020 1.00 88.38 101 SER A C 1
ATOM 743 O O . SER A 1 101 ? 31.494 0.094 1.198 1.00 88.38 101 SER A O 1
ATOM 745 N N . ARG A 1 102 ? 32.677 0.180 -0.706 1.00 83.06 102 ARG A N 1
ATOM 746 C CA . ARG A 1 102 ? 33.882 -0.408 -0.102 1.00 83.06 102 ARG A CA 1
ATOM 747 C C . ARG A 1 102 ? 34.576 0.629 0.796 1.00 83.06 102 ARG A C 1
ATOM 749 O O . ARG A 1 102 ? 35.019 1.658 0.286 1.00 83.06 102 ARG A O 1
ATOM 756 N N . PRO A 1 103 ? 34.726 0.379 2.111 1.00 64.06 103 PRO A N 1
ATOM 757 C CA . PRO A 1 103 ? 35.436 1.296 2.996 1.00 64.06 103 PRO A CA 1
ATOM 758 C C . PRO A 1 103 ? 36.915 1.390 2.594 1.00 64.06 103 PRO A C 1
ATOM 760 O O . PRO A 1 103 ? 37.594 0.381 2.401 1.00 64.06 103 PRO A O 1
ATOM 763 N N . SER A 1 104 ? 37.423 2.615 2.457 1.00 62.41 104 SER A N 1
ATOM 764 C CA . SER A 1 104 ? 38.786 2.926 2.016 1.00 62.41 104 SER A CA 1
ATOM 765 C C . SER A 1 104 ? 39.832 2.675 3.114 1.00 62.41 104 SER A C 1
ATOM 767 O O . SER A 1 104 ? 40.470 3.592 3.628 1.00 62.41 104 SER A O 1
ATOM 769 N N . SER A 1 105 ? 40.075 1.414 3.478 1.00 61.09 105 SER A N 1
ATOM 770 C CA . SER A 1 105 ? 41.175 1.045 4.380 1.00 61.09 105 SER A CA 1
ATOM 771 C C . SER A 1 105 ? 42.519 0.981 3.636 1.00 61.09 105 SER A C 1
ATOM 773 O O . SER A 1 105 ? 43.094 -0.088 3.455 1.00 61.09 105 SER A O 1
ATOM 775 N N . SER A 1 106 ? 43.033 2.117 3.158 1.00 59.31 106 SER A N 1
ATOM 776 C CA . SER A 1 106 ? 44.423 2.210 2.682 1.00 59.31 106 SER A CA 1
ATOM 777 C C . SER A 1 106 ? 44.906 3.659 2.634 1.00 59.31 106 SER A C 1
ATOM 779 O O . SER A 1 106 ? 44.977 4.279 1.575 1.00 59.31 106 SER A O 1
ATOM 781 N N . ARG A 1 107 ? 45.224 4.228 3.805 1.00 59.53 107 ARG A N 1
ATOM 782 C CA . ARG A 1 107 ? 46.146 5.375 3.925 1.00 59.53 107 ARG A CA 1
ATOM 783 C C . ARG A 1 107 ? 46.547 5.640 5.379 1.00 59.53 107 ARG A C 1
ATOM 785 O O . ARG A 1 107 ? 46.207 6.667 5.946 1.00 59.53 107 ARG A O 1
ATOM 792 N N . SER A 1 108 ? 47.306 4.736 5.997 1.00 57.16 108 SER A N 1
ATOM 793 C CA . SER A 1 108 ? 48.138 5.129 7.145 1.00 57.16 108 SER A CA 1
ATOM 794 C C . SER A 1 108 ? 49.259 4.127 7.415 1.00 57.16 108 SER A C 1
ATOM 796 O O . SER A 1 108 ? 49.117 3.210 8.213 1.00 57.16 108 SER A O 1
ATOM 798 N N . SER A 1 109 ? 50.402 4.311 6.754 1.00 56.00 109 SER A N 1
ATOM 799 C CA . SER A 1 109 ? 51.683 3.778 7.238 1.00 56.00 109 SER A CA 1
ATOM 800 C C . SER A 1 109 ? 52.855 4.546 6.621 1.00 56.00 109 SER A C 1
ATOM 802 O O . SER A 1 109 ? 53.641 4.018 5.835 1.00 56.00 109 SER A O 1
ATOM 804 N N . ARG A 1 110 ? 52.977 5.840 6.938 1.00 58.50 110 ARG A N 1
ATOM 805 C CA . ARG A 1 110 ? 54.195 6.598 6.607 1.00 58.50 110 ARG A CA 1
ATOM 806 C C . ARG A 1 110 ? 54.487 7.698 7.623 1.00 58.50 110 ARG A C 1
ATOM 808 O O . ARG A 1 110 ? 54.565 8.87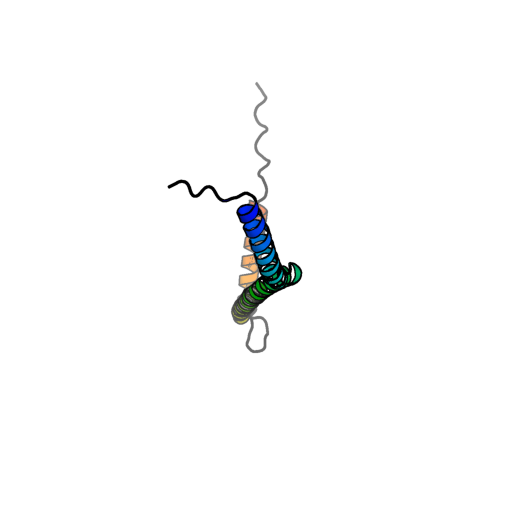0 7.283 1.00 58.50 110 ARG A O 1
ATOM 815 N N . ARG A 1 111 ? 54.657 7.319 8.893 1.00 60.22 111 ARG A N 1
ATOM 816 C CA . ARG A 1 111 ? 55.317 8.187 9.882 1.00 60.22 111 ARG A CA 1
ATOM 817 C C . ARG A 1 111 ? 55.858 7.394 11.073 1.00 60.22 111 ARG A C 1
ATOM 819 O O . ARG A 1 111 ? 55.265 7.385 12.141 1.00 60.22 111 ARG A O 1
ATOM 826 N N . LYS A 1 112 ? 56.996 6.720 10.887 1.00 55.09 112 LYS A N 1
ATOM 827 C CA . LYS A 1 112 ? 57.920 6.418 11.995 1.00 55.09 112 LYS A CA 1
ATOM 828 C C . LYS A 1 112 ? 59.313 6.057 11.475 1.00 55.09 112 LYS A C 1
ATOM 830 O O . LYS A 1 112 ? 59.707 4.902 11.439 1.00 55.09 112 LYS A O 1
ATOM 835 N N . ARG A 1 113 ? 60.038 7.078 11.022 1.00 53.59 113 ARG A N 1
ATOM 836 C CA . ARG A 1 113 ? 61.506 7.110 11.008 1.00 53.59 113 ARG A CA 1
ATOM 837 C C . ARG A 1 113 ? 61.932 8.566 11.119 1.00 53.59 113 ARG A C 1
ATOM 839 O O . ARG A 1 113 ? 61.984 9.264 10.110 1.00 53.59 113 ARG A O 1
ATOM 846 N N . ARG A 1 114 ? 62.134 9.007 12.353 1.00 54.09 114 ARG A N 1
ATOM 847 C CA . ARG A 1 114 ? 63.148 9.961 12.803 1.00 54.09 114 ARG A CA 1
ATOM 848 C C . ARG A 1 114 ? 63.084 10.000 14.319 1.00 54.09 114 ARG A C 1
ATOM 850 O O . ARG A 1 114 ? 61.942 9.996 14.830 1.00 54.09 114 ARG A O 1
#

Foldseek 3Di:
DPPPQDPVNVVVVVVVVVVVVVVVCVVVCVVPVVVVVVVVVVVVVVVVCCVVVVVVVVVVVVVVVVVQPVQADPVGHGPCVPCVVVVVVVVVVVVVVVVVPDDPPDDDDPDDDD

pLDDT: mean 79.55, std 12.82, range [46.31, 97.81]

Sequence (114 aa):
MSDTRTPAQIEADIISRRAQLAVVLDEIGVRVHPKTMIGDAKAKVASTVDRTAGRAFVAVNRSVSDVKAQFVTEDGSPRLERVIPAALLVAGAVALLTVSSRPSSSRSSRRKRR

Secondary structure (DSSP, 8-state):
------HHHHHHHHHHHHHHHHHHHHHHHHHT-HHHHHHHHHHHHHHHHHHHHHHHHHHHHHHHHHHHHHHB-TTS-B-HHHHHHHHHHHHHHHHHHHHHTS------------

Radius of gyration: 37.81 Å; chains: 1; bounding box: 98×35×89 Å